Protein AF-A0A6B3EYP4-F1 (afdb_monomer)

pLDDT: mean 84.53, std 10.59, range [48.44, 95.69]

Solvent-accessible surface area (backbone atoms only — not comparable to full-atom values): 6747 Å² total; per-residue (Å²): 138,82,67,71,92,50,48,62,59,52,52,50,52,49,52,53,50,48,64,73,42,43,65,60,49,53,55,51,58,57,56,50,64,73,43,88,89,58,84,69,97,62,84,76,84,49,75,66,52,52,52,49,53,52,50,50,53,32,40,62,49,34,28,89,77,27,74,68,30,35,54,44,54,49,32,34,76,69,65,76,39,62,72,70,57,55,65,37,65,77,32,37,50,49,34,75,74,44,80,59,61,86,71,74,94,58,80,85,79,82,123

Structure (mmCIF, N/CA/C/O backbone):
data_AF-A0A6B3EYP4-F1
#
_entry.id   AF-A0A6B3EYP4-F1
#
loop_
_atom_site.group_PDB
_atom_site.id
_atom_site.type_symbol
_atom_site.label_atom_id
_atom_site.label_alt_id
_atom_site.label_comp_id
_atom_site.label_asym_id
_atom_site.label_entity_id
_atom_site.label_seq_id
_atom_site.pdbx_PDB_ins_code
_atom_site.Cartn_x
_atom_site.Cartn_y
_atom_site.Cartn_z
_atom_site.occupancy
_atom_site.B_iso_or_equiv
_atom_site.auth_seq_id
_atom_site.auth_comp_id
_atom_site.auth_asym_id
_atom_site.auth_atom_id
_atom_site.pdbx_PDB_model_num
ATOM 1 N N . ARG A 1 1 ? 27.662 1.086 -32.145 1.00 48.44 1 ARG A N 1
ATOM 2 C CA . ARG A 1 1 ? 28.188 -0.253 -31.768 1.00 48.44 1 ARG A CA 1
ATOM 3 C C . ARG A 1 1 ? 27.050 -1.273 -31.851 1.00 48.44 1 ARG A C 1
ATOM 5 O O . ARG A 1 1 ? 26.109 -1.170 -31.079 1.00 48.44 1 ARG A O 1
ATOM 12 N N . ARG A 1 2 ? 27.070 -2.187 -32.832 1.00 54.59 2 ARG A N 1
ATOM 13 C CA . ARG A 1 2 ? 26.057 -3.249 -32.995 1.00 54.59 2 ARG A CA 1
ATOM 14 C C . ARG A 1 2 ? 26.478 -4.460 -32.163 1.00 54.59 2 ARG A C 1
ATOM 16 O O . ARG A 1 2 ? 27.481 -5.088 -32.480 1.00 54.59 2 ARG A O 1
ATOM 23 N N . PHE A 1 3 ? 25.719 -4.786 -31.123 1.00 56.81 3 PHE A N 1
ATOM 24 C CA . PHE A 1 3 ? 25.873 -6.050 -30.403 1.00 56.81 3 PHE A CA 1
ATOM 25 C C . PHE A 1 3 ? 25.448 -7.197 -31.337 1.00 56.81 3 PHE A C 1
ATOM 27 O O . PHE A 1 3 ? 24.267 -7.349 -31.654 1.00 56.81 3 PHE A O 1
ATOM 34 N N . GLY A 1 4 ? 26.423 -7.945 -31.861 1.00 49.72 4 GLY A N 1
ATOM 35 C CA . GLY A 1 4 ? 26.209 -9.056 -32.793 1.00 49.72 4 GLY A CA 1
ATOM 36 C C . GLY A 1 4 ? 25.397 -10.183 -32.159 1.00 49.72 4 GLY A C 1
ATOM 37 O O . GLY A 1 4 ? 25.611 -10.462 -30.992 1.00 49.72 4 GLY A O 1
ATOM 38 N N . ARG A 1 5 ? 24.466 -10.781 -32.924 1.00 56.41 5 ARG A N 1
ATOM 39 C CA . ARG A 1 5 ? 23.629 -11.997 -32.705 1.00 56.41 5 ARG A CA 1
ATOM 40 C C . ARG A 1 5 ? 22.980 -12.274 -31.320 1.00 56.41 5 ARG A C 1
ATOM 42 O O . ARG A 1 5 ? 21.906 -12.863 -31.304 1.00 56.41 5 ARG A O 1
ATOM 49 N N . GLY A 1 6 ? 23.515 -11.811 -30.191 1.00 56.38 6 GLY A N 1
ATOM 50 C CA . GLY A 1 6 ? 22.950 -11.875 -28.839 1.00 56.38 6 GLY A CA 1
ATOM 51 C C . GLY A 1 6 ? 22.066 -10.686 -28.442 1.00 56.38 6 GLY A C 1
ATOM 52 O O . GLY A 1 6 ? 21.269 -10.820 -27.524 1.00 56.38 6 GLY A O 1
ATOM 53 N N . GLY A 1 7 ? 22.109 -9.553 -29.158 1.00 60.31 7 GLY A N 1
ATOM 54 C CA . GLY A 1 7 ? 21.353 -8.343 -28.783 1.00 60.31 7 GLY A CA 1
ATOM 55 C C . GLY A 1 7 ? 19.824 -8.493 -28.801 1.00 60.31 7 GLY A C 1
ATOM 56 O O . GLY A 1 7 ? 19.139 -7.839 -28.018 1.00 60.31 7 GLY A O 1
ATOM 57 N N . ARG A 1 8 ? 19.276 -9.385 -29.644 1.00 64.88 8 ARG A N 1
A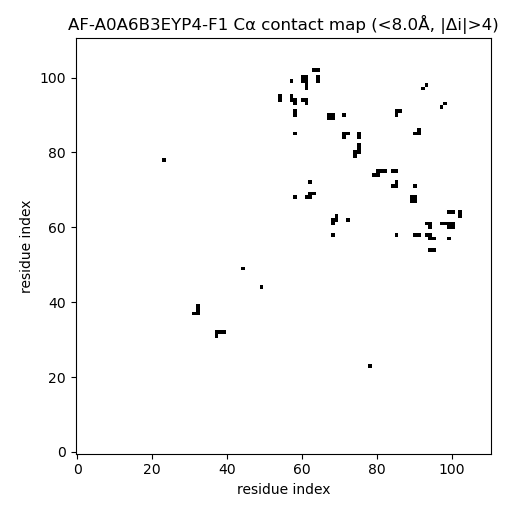TOM 58 C CA . ARG A 1 8 ? 17.847 -9.743 -29.584 1.00 64.88 8 ARG A CA 1
ATOM 59 C C . ARG A 1 8 ? 17.531 -10.502 -28.294 1.00 64.88 8 ARG A C 1
ATOM 61 O O . ARG A 1 8 ? 16.672 -10.055 -27.550 1.00 64.88 8 ARG A O 1
ATOM 68 N N . ARG A 1 9 ? 18.319 -11.532 -27.957 1.00 80.31 9 ARG A N 1
ATOM 69 C CA . ARG A 1 9 ? 18.142 -12.300 -26.713 1.00 80.31 9 ARG A CA 1
ATOM 70 C C . ARG A 1 9 ? 18.320 -11.440 -25.462 1.00 80.31 9 ARG A C 1
ATOM 72 O O . ARG A 1 9 ? 17.517 -11.554 -24.548 1.00 80.31 9 ARG A O 1
ATOM 79 N N . THR A 1 10 ? 19.311 -10.546 -25.427 1.00 88.38 10 THR A N 1
ATOM 80 C CA . THR A 1 10 ? 19.491 -9.608 -24.306 1.00 88.38 10 THR A CA 1
ATOM 81 C C . THR A 1 10 ? 18.281 -8.694 -24.151 1.00 88.38 10 THR A C 1
ATOM 83 O O . THR A 1 10 ? 17.779 -8.542 -23.044 1.00 88.38 10 THR A O 1
ATOM 86 N N . ARG A 1 11 ? 17.771 -8.126 -25.250 1.00 87.06 11 ARG A N 1
ATOM 87 C CA . ARG A 1 11 ? 16.582 -7.269 -25.210 1.00 87.06 11 ARG A CA 1
ATOM 88 C C . ARG A 1 11 ? 15.335 -8.037 -24.775 1.00 87.06 11 ARG A C 1
ATOM 90 O O . ARG A 1 11 ? 14.514 -7.491 -24.047 1.00 87.06 11 ARG A O 1
ATOM 97 N N . ASP A 1 12 ? 15.188 -9.280 -25.216 1.00 89.75 12 ASP A N 1
ATOM 98 C CA . ASP A 1 12 ? 14.061 -10.132 -24.838 1.00 89.75 12 ASP A CA 1
ATOM 99 C C . ASP A 1 12 ? 14.109 -10.459 -23.340 1.00 89.75 12 ASP A C 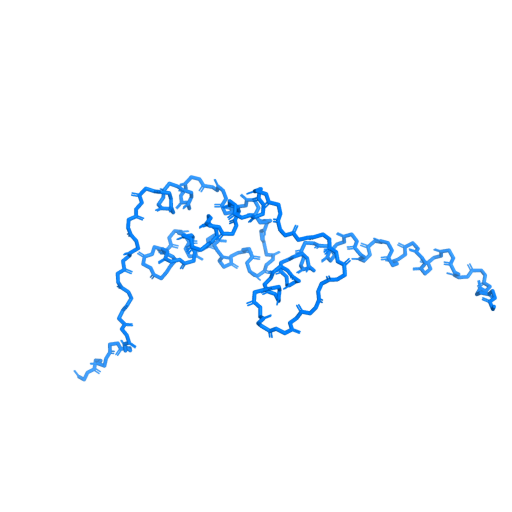1
ATOM 101 O O . ASP A 1 12 ? 13.122 -10.237 -22.643 1.00 89.75 12 ASP A O 1
ATOM 105 N N . VAL A 1 13 ? 15.279 -10.844 -22.817 1.00 91.31 13 VAL A N 1
ATOM 106 C CA . VAL A 1 13 ? 15.498 -11.043 -21.374 1.00 91.31 13 VAL A CA 1
ATOM 107 C C . VAL A 1 13 ? 15.238 -9.759 -20.587 1.00 91.31 13 VAL A C 1
ATOM 109 O O . VAL A 1 13 ? 14.534 -9.796 -19.584 1.00 91.31 13 VAL A O 1
ATOM 112 N N . GLN A 1 14 ? 15.739 -8.611 -21.047 1.00 93.00 14 GLN A N 1
ATOM 113 C CA . GLN A 1 14 ? 15.500 -7.319 -20.397 1.00 93.00 14 GLN A CA 1
ATOM 114 C C . GLN A 1 14 ? 14.015 -6.948 -20.362 1.00 93.00 14 GLN A C 1
ATOM 116 O O . GLN A 1 14 ? 13.556 -6.440 -19.347 1.00 93.00 14 GLN A O 1
ATOM 121 N N . ARG A 1 15 ? 13.247 -7.218 -21.429 1.00 93.62 15 ARG A N 1
ATOM 122 C CA . ARG A 1 15 ? 11.793 -6.978 -21.426 1.00 93.62 15 ARG A CA 1
ATOM 123 C C . ARG A 1 15 ? 11.065 -7.892 -20.447 1.00 93.62 15 ARG A C 1
ATOM 125 O O . ARG A 1 15 ? 10.171 -7.424 -19.754 1.00 93.62 15 ARG A O 1
ATOM 132 N N . VAL A 1 16 ? 11.442 -9.171 -20.391 1.00 94.44 16 VAL A N 1
ATOM 133 C CA . VAL A 1 16 ? 10.857 -10.120 -19.434 1.00 94.44 16 VAL A CA 1
ATOM 134 C C . VAL A 1 16 ? 11.167 -9.684 -18.004 1.00 94.44 16 VAL A C 1
ATOM 136 O O . VAL A 1 16 ? 10.250 -9.597 -17.194 1.00 94.44 16 VAL A O 1
ATOM 139 N N . LEU A 1 17 ? 12.427 -9.341 -17.715 1.00 92.12 17 LEU A N 1
ATOM 140 C CA . LEU A 1 17 ? 12.846 -8.833 -16.408 1.00 92.12 17 LEU A CA 1
ATOM 141 C C . LEU A 1 17 ? 12.094 -7.557 -16.029 1.00 92.12 17 LEU A C 1
ATOM 143 O O . LEU A 1 17 ? 11.509 -7.513 -14.955 1.00 92.12 17 LEU A O 1
ATOM 147 N N . ALA A 1 18 ? 12.035 -6.571 -16.928 1.00 92.88 18 ALA A N 1
ATOM 148 C CA . ALA A 1 18 ? 11.283 -5.341 -16.701 1.00 92.88 18 ALA A CA 1
ATOM 149 C C . ALA A 1 18 ? 9.817 -5.641 -16.355 1.00 92.88 18 ALA A C 1
ATOM 151 O O . ALA A 1 18 ? 9.308 -5.120 -15.370 1.00 92.88 18 ALA A O 1
ATOM 152 N N . GLY A 1 19 ? 9.172 -6.552 -17.094 1.00 91.81 19 GLY A N 1
ATOM 153 C CA . GLY A 1 19 ? 7.792 -6.957 -16.835 1.00 91.81 19 GLY A CA 1
ATOM 154 C C . GLY A 1 19 ? 7.582 -7.598 -15.460 1.00 91.81 19 GLY A C 1
ATOM 155 O O . GLY A 1 19 ? 6.618 -7.261 -14.777 1.00 91.81 19 GLY A O 1
ATOM 156 N N . VAL A 1 20 ? 8.478 -8.489 -15.018 1.00 88.81 20 VAL A N 1
ATOM 157 C CA . VAL A 1 20 ? 8.349 -9.127 -13.692 1.00 88.81 20 VAL A CA 1
ATOM 158 C C . VAL A 1 20 ? 8.706 -8.180 -12.544 1.00 88.81 20 VAL A C 1
ATOM 160 O O . VAL A 1 20 ? 8.153 -8.315 -11.455 1.00 88.81 20 VAL A O 1
ATOM 163 N N . THR A 1 21 ? 9.592 -7.203 -12.770 1.00 89.81 21 THR A N 1
ATOM 164 C CA . THR A 1 21 ? 9.987 -6.217 -11.750 1.00 89.81 21 THR A CA 1
ATOM 165 C C . THR A 1 21 ? 9.098 -4.979 -11.711 1.00 89.81 21 THR A C 1
ATOM 167 O O . THR A 1 21 ? 9.192 -4.217 -10.754 1.00 89.81 21 THR A O 1
ATOM 170 N N . GLU A 1 22 ? 8.228 -4.773 -12.702 1.00 88.06 22 GLU A N 1
ATOM 171 C CA . GLU A 1 22 ? 7.426 -3.552 -12.858 1.00 88.06 22 GLU A CA 1
ATOM 172 C C . GLU A 1 22 ? 6.630 -3.206 -11.594 1.00 88.06 22 GLU A C 1
ATOM 174 O O . GLU A 1 22 ? 6.618 -2.065 -11.143 1.00 88.06 22 GLU A O 1
ATOM 179 N N . THR A 1 23 ? 6.015 -4.209 -10.959 1.00 83.19 23 THR A N 1
ATOM 180 C CA . THR A 1 23 ? 5.241 -3.989 -9.726 1.00 83.19 23 THR A CA 1
ATOM 181 C C . THR A 1 23 ? 6.129 -3.540 -8.567 1.00 83.19 23 THR A C 1
ATOM 183 O O . THR A 1 23 ? 5.767 -2.618 -7.838 1.00 83.19 23 THR A O 1
ATOM 186 N N . ALA A 1 24 ? 7.295 -4.169 -8.397 1.00 83.06 24 ALA A N 1
ATOM 187 C CA . ALA A 1 24 ? 8.240 -3.792 -7.351 1.00 83.06 24 ALA A CA 1
ATOM 188 C C . ALA A 1 24 ? 8.785 -2.376 -7.595 1.00 83.06 24 ALA A C 1
ATOM 190 O O . ALA A 1 24 ? 8.796 -1.555 -6.681 1.00 83.06 24 ALA A O 1
ATOM 191 N N . TRP A 1 25 ? 9.140 -2.065 -8.846 1.00 86.69 25 TRP A N 1
ATOM 192 C CA . TRP A 1 25 ? 9.589 -0.739 -9.261 1.00 86.69 25 TRP A CA 1
ATOM 193 C C . TRP A 1 25 ? 8.535 0.340 -8.990 1.00 86.69 25 TRP A C 1
ATOM 195 O O . TRP A 1 25 ? 8.853 1.367 -8.395 1.00 86.69 25 TRP A O 1
ATOM 205 N N . ALA A 1 26 ? 7.272 0.099 -9.354 1.00 82.81 26 ALA A N 1
ATOM 206 C CA . ALA A 1 26 ? 6.182 1.047 -9.135 1.00 82.81 26 ALA A CA 1
ATOM 207 C C . ALA A 1 26 ? 5.935 1.338 -7.644 1.00 82.81 26 ALA A C 1
ATOM 209 O O . ALA A 1 26 ? 5.677 2.486 -7.278 1.00 82.81 26 ALA A O 1
ATOM 210 N N . ILE A 1 27 ? 6.044 0.323 -6.776 1.00 77.75 27 ILE A N 1
ATOM 211 C CA . ILE A 1 27 ? 5.919 0.494 -5.320 1.00 77.75 27 ILE A CA 1
ATOM 212 C C . ILE A 1 27 ? 7.067 1.356 -4.782 1.00 77.75 27 ILE A C 1
ATOM 214 O O . ILE A 1 27 ? 6.808 2.334 -4.081 1.00 77.75 27 ILE A O 1
ATOM 218 N N . SER A 1 28 ? 8.315 1.023 -5.128 1.00 81.50 28 SER A N 1
ATOM 219 C CA . SER A 1 28 ? 9.500 1.755 -4.664 1.00 81.50 28 SER A CA 1
ATOM 220 C C . SER A 1 28 ? 9.517 3.197 -5.173 1.00 81.50 28 SER A C 1
ATOM 222 O O . SER A 1 28 ? 9.515 4.128 -4.374 1.00 81.50 28 SER A O 1
ATOM 224 N N . ALA A 1 29 ? 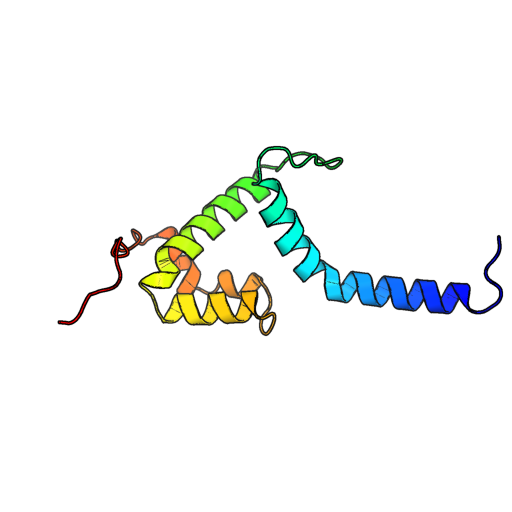9.407 3.403 -6.487 1.00 83.12 29 ALA A N 1
ATOM 225 C CA . ALA A 1 29 ? 9.421 4.738 -7.084 1.00 83.12 29 ALA A CA 1
ATOM 226 C C . ALA A 1 29 ? 8.229 5.603 -6.629 1.00 83.12 29 ALA A C 1
ATOM 228 O O . ALA A 1 29 ? 8.324 6.829 -6.552 1.00 83.12 29 ALA A O 1
ATOM 229 N N . GLY A 1 30 ? 7.086 4.977 -6.325 1.00 79.75 30 GLY A N 1
ATOM 230 C CA . GLY A 1 30 ? 5.931 5.655 -5.743 1.00 79.75 30 GLY A CA 1
ATOM 231 C C . GLY A 1 30 ? 6.195 6.164 -4.324 1.00 79.75 30 GLY A C 1
ATOM 232 O O . GLY A 1 30 ? 5.794 7.283 -4.002 1.00 79.75 30 GLY A O 1
ATOM 233 N N . ALA A 1 31 ? 6.881 5.373 -3.495 1.00 79.00 31 ALA A N 1
ATOM 234 C CA . ALA A 1 31 ? 7.290 5.784 -2.155 1.00 79.00 31 ALA A CA 1
ATOM 235 C C . ALA A 1 31 ? 8.336 6.910 -2.202 1.00 79.00 31 ALA A C 1
ATOM 237 O O . ALA A 1 31 ? 8.188 7.907 -1.493 1.00 79.00 31 ALA A O 1
ATOM 238 N N . ASP A 1 32 ? 9.323 6.799 -3.094 1.00 82.75 32 ASP A N 1
ATOM 239 C CA . ASP A 1 32 ? 10.415 7.772 -3.220 1.00 82.75 32 ASP A CA 1
ATOM 240 C C . ASP A 1 32 ? 9.916 9.166 -3.622 1.00 82.75 32 ASP A C 1
ATOM 242 O O . ASP A 1 32 ? 10.454 10.174 -3.173 1.00 82.75 32 ASP A O 1
ATOM 246 N N . ARG A 1 33 ? 8.817 9.262 -4.385 1.00 78.69 33 ARG A N 1
ATOM 247 C CA . ARG A 1 33 ? 8.191 10.555 -4.729 1.00 78.69 33 ARG A CA 1
ATOM 248 C C . ARG A 1 33 ? 7.720 11.376 -3.529 1.00 78.69 33 ARG A C 1
ATOM 250 O O . ARG A 1 33 ? 7.488 12.573 -3.682 1.00 78.69 33 ARG A O 1
ATOM 257 N N . ALA A 1 34 ? 7.506 10.758 -2.370 1.00 76.38 34 ALA A N 1
ATOM 258 C CA . ALA A 1 34 ? 7.122 11.481 -1.161 1.00 76.38 34 ALA A CA 1
ATOM 259 C C . ALA A 1 34 ? 8.323 12.141 -0.458 1.00 76.38 34 ALA A C 1
ATOM 261 O O . ALA A 1 34 ? 8.119 12.935 0.461 1.00 76.38 34 ALA A O 1
ATOM 262 N N . ILE A 1 35 ? 9.555 11.818 -0.867 1.00 80.88 35 ILE A N 1
ATOM 263 C CA . ILE A 1 35 ? 10.782 12.331 -0.261 1.00 80.88 35 ILE A CA 1
ATOM 264 C C . ILE A 1 35 ? 11.077 13.735 -0.819 1.00 80.88 35 ILE A C 1
ATOM 266 O O . ILE A 1 35 ? 11.171 13.909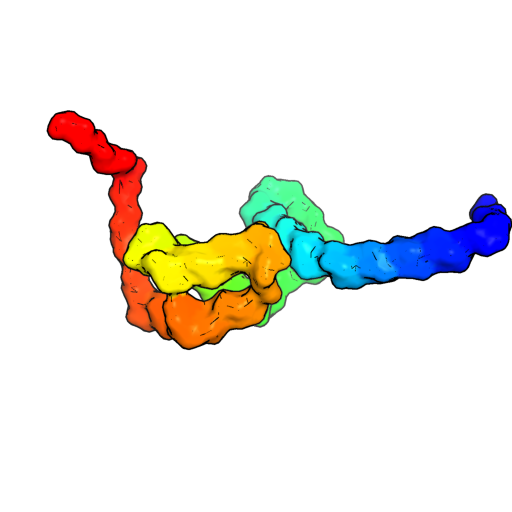 -2.038 1.00 80.88 35 ILE A O 1
ATOM 270 N N . PRO A 1 36 ? 11.245 14.756 0.045 1.00 82.19 36 PRO A N 1
ATOM 271 C CA . PRO A 1 36 ? 11.629 16.094 -0.394 1.00 82.19 36 PRO A CA 1
ATOM 272 C C . PRO A 1 36 ? 12.940 16.080 -1.190 1.00 82.19 36 PRO A C 1
ATOM 274 O O . PRO A 1 36 ? 13.914 15.458 -0.775 1.00 82.19 36 PRO A O 1
ATOM 277 N N . GLY A 1 37 ? 12.974 16.791 -2.320 1.00 82.94 37 GLY A N 1
ATOM 278 C CA . GLY A 1 37 ? 14.161 16.890 -3.179 1.00 82.94 37 GLY A CA 1
ATOM 279 C C . GLY A 1 37 ? 14.297 15.786 -4.232 1.00 82.94 37 GLY A C 1
ATOM 280 O O . GLY A 1 37 ? 15.204 15.859 -5.055 1.00 82.94 37 GLY A O 1
ATOM 281 N N . VAL A 1 38 ? 13.397 14.797 -4.264 1.00 82.81 38 VAL A N 1
ATOM 282 C CA . VAL A 1 38 ? 13.339 13.831 -5.370 1.00 82.81 38 VAL A CA 1
ATOM 283 C C . VAL A 1 38 ? 12.716 14.492 -6.599 1.00 82.81 38 VAL A C 1
ATOM 285 O O . VAL A 1 38 ? 11.534 14.842 -6.612 1.00 82.81 38 VAL A O 1
ATOM 288 N N . GLU A 1 39 ? 13.513 14.646 -7.654 1.00 78.88 39 GLU A N 1
ATOM 289 C CA . GLU A 1 39 ? 13.044 15.138 -8.947 1.00 78.88 39 GLU A CA 1
ATOM 290 C C . GLU A 1 39 ? 12.374 14.010 -9.747 1.00 78.88 39 GLU A C 1
ATOM 292 O O . GLU A 1 39 ? 12.923 12.924 -9.927 1.00 78.88 39 GLU A O 1
ATOM 297 N N . SER A 1 40 ? 11.169 14.271 -10.257 1.00 72.88 40 SER A N 1
ATOM 298 C CA . SER A 1 40 ? 10.450 13.366 -11.159 1.00 72.88 40 SER A CA 1
ATOM 299 C C . SER A 1 40 ? 10.378 13.997 -12.540 1.00 72.88 40 SER A C 1
ATOM 301 O O . SER A 1 40 ? 9.722 15.018 -12.717 1.00 72.88 40 SER A O 1
ATOM 303 N N . THR A 1 41 ? 10.968 13.346 -13.542 1.00 75.06 41 THR A N 1
ATOM 304 C CA . THR A 1 41 ? 10.833 13.742 -14.958 1.00 75.06 41 THR A CA 1
ATOM 305 C C . THR A 1 41 ? 9.460 13.371 -15.546 1.00 75.06 41 THR A C 1
ATOM 307 O O . THR A 1 41 ? 9.120 13.779 -16.652 1.00 75.06 41 THR A O 1
ATOM 310 N N . GLY A 1 42 ? 8.661 12.571 -14.828 1.00 72.12 42 GLY A N 1
ATOM 311 C CA . GLY A 1 42 ? 7.307 12.180 -15.234 1.00 72.12 42 GLY A CA 1
ATOM 312 C C . GLY A 1 42 ? 6.220 13.158 -14.764 1.00 72.12 42 GLY A C 1
ATOM 313 O O . GLY A 1 42 ? 6.468 13.946 -13.848 1.00 72.12 42 GLY A O 1
ATOM 314 N N . PRO A 1 43 ? 5.002 13.078 -15.340 1.00 74.62 43 PRO A N 1
ATOM 315 C CA . PRO A 1 43 ? 3.866 13.889 -14.911 1.00 74.62 43 PRO A CA 1
ATOM 316 C C . PRO A 1 43 ? 3.589 13.711 -13.413 1.00 74.62 43 PRO A C 1
ATOM 318 O O . PRO A 1 43 ? 3.771 12.628 -12.851 1.00 74.62 43 PRO A O 1
ATOM 321 N N . GLY A 1 44 ? 3.163 14.798 -12.765 1.00 76.88 44 GLY A N 1
ATOM 322 C CA . GLY A 1 44 ? 2.805 14.787 -11.348 1.00 76.88 44 GLY A CA 1
ATOM 323 C C . GLY A 1 44 ? 1.620 13.857 -11.040 1.00 76.88 44 GLY A C 1
ATOM 324 O O . GLY A 1 44 ? 0.902 13.445 -11.954 1.00 76.88 44 GLY A O 1
ATOM 325 N N . PRO A 1 45 ? 1.382 13.541 -9.753 1.00 80.81 45 PRO A N 1
ATOM 326 C CA . PRO A 1 45 ? 0.338 12.605 -9.353 1.00 80.81 45 PRO A CA 1
ATOM 327 C C . PRO A 1 45 ? -1.047 13.112 -9.760 1.00 80.81 45 PRO A C 1
ATOM 329 O O . PRO A 1 45 ? -1.463 14.217 -9.382 1.00 80.81 45 PRO A O 1
ATOM 332 N N . ASN A 1 46 ? -1.774 12.274 -10.494 1.00 86.62 46 ASN A N 1
ATOM 333 C CA . ASN A 1 46 ? -3.140 12.542 -10.922 1.00 86.62 46 ASN A CA 1
ATOM 334 C C . ASN A 1 46 ? -4.142 12.309 -9.766 1.00 86.62 46 ASN A C 1
ATOM 336 O O . ASN A 1 46 ? -3.781 11.959 -8.638 1.00 86.62 46 ASN A O 1
ATOM 340 N N . ALA A 1 47 ? -5.434 12.532 -10.022 1.00 90.62 47 ALA A N 1
ATOM 341 C CA . ALA A 1 47 ? -6.472 12.367 -9.003 1.00 90.62 47 ALA A CA 1
ATOM 342 C C . ALA A 1 47 ? -6.563 10.926 -8.461 1.00 90.62 47 ALA A C 1
ATOM 344 O O . ALA A 1 47 ? -6.752 10.732 -7.257 1.00 90.62 47 ALA A O 1
ATOM 345 N N . LEU A 1 48 ? -6.386 9.926 -9.329 1.00 87.75 48 LEU A N 1
ATOM 346 C CA . LEU A 1 48 ? -6.395 8.515 -8.954 1.00 87.75 48 LEU A CA 1
ATOM 347 C C . LEU A 1 48 ? -5.180 8.159 -8.089 1.00 87.75 48 LEU A C 1
ATOM 349 O O . LEU A 1 48 ? -5.336 7.449 -7.095 1.00 87.75 48 LEU A O 1
ATOM 353 N N . ASP A 1 49 ? -4.002 8.706 -8.390 1.00 85.69 49 ASP A N 1
ATOM 354 C CA . ASP A 1 49 ? -2.788 8.517 -7.587 1.00 85.69 49 ASP A CA 1
ATOM 355 C C . ASP A 1 49 ? -2.981 9.077 -6.175 1.00 85.69 49 ASP A C 1
ATOM 357 O O . ASP A 1 49 ? -2.650 8.432 -5.178 1.00 85.69 49 ASP A O 1
ATOM 361 N N . ARG A 1 50 ? -3.595 10.261 -6.062 1.0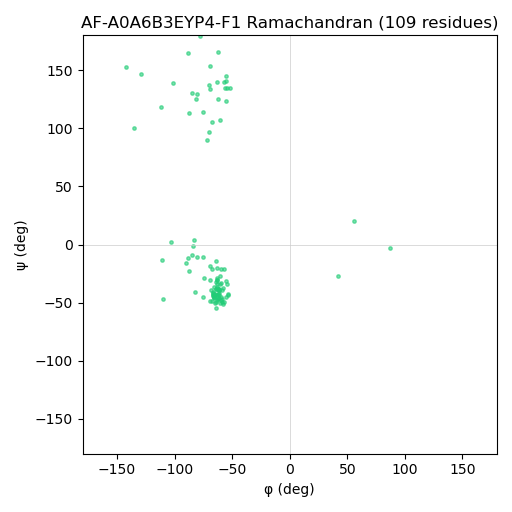0 87.62 50 ARG A N 1
ATOM 362 C CA . ARG A 1 50 ? -3.902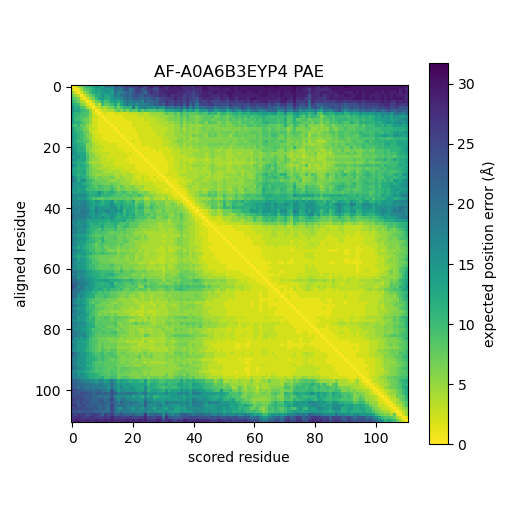 10.888 -4.766 1.00 87.62 50 ARG A CA 1
ATOM 363 C C . ARG A 1 50 ? -4.913 10.074 -3.963 1.00 87.62 50 ARG A C 1
ATOM 365 O O . ARG A 1 50 ? -4.736 9.906 -2.752 1.00 87.62 50 ARG A O 1
ATOM 372 N N . LEU A 1 51 ? -5.960 9.568 -4.618 1.00 91.88 51 LEU A N 1
ATOM 373 C CA . LEU A 1 51 ? -6.958 8.698 -3.993 1.00 91.88 51 LEU A CA 1
ATOM 374 C C . LEU A 1 51 ? -6.314 7.398 -3.499 1.00 91.88 51 LEU A C 1
ATOM 376 O O . LEU A 1 51 ? -6.503 7.015 -2.344 1.00 91.88 51 LEU A O 1
ATOM 380 N N . THR A 1 52 ? -5.492 6.778 -4.342 1.00 89.19 52 THR A N 1
ATOM 381 C CA . THR A 1 52 ? -4.735 5.566 -4.017 1.00 89.19 52 THR A CA 1
ATOM 382 C C . THR A 1 52 ? -3.805 5.815 -2.832 1.00 89.19 52 THR A C 1
ATOM 384 O O . THR A 1 52 ? -3.852 5.083 -1.847 1.00 89.19 52 THR A O 1
ATOM 387 N N . GLY A 1 53 ? -3.037 6.906 -2.838 1.00 89.31 53 GLY A N 1
ATOM 388 C CA . GLY A 1 53 ? -2.166 7.278 -1.721 1.00 89.31 53 GLY A CA 1
ATOM 389 C C . GLY A 1 53 ? -2.927 7.579 -0.423 1.00 89.31 53 GLY A C 1
ATOM 390 O O . GLY A 1 53 ? -2.453 7.277 0.673 1.00 89.31 53 GLY A O 1
ATOM 391 N N . ARG A 1 54 ? -4.139 8.147 -0.499 1.00 91.25 54 ARG A N 1
ATOM 392 C CA . ARG A 1 54 ? -5.020 8.312 0.672 1.00 91.25 54 ARG A CA 1
ATOM 393 C C . ARG A 1 54 ? -5.486 6.960 1.216 1.00 91.25 54 ARG A C 1
ATOM 395 O O . ARG A 1 54 ? -5.444 6.767 2.430 1.00 91.25 54 ARG A O 1
ATOM 402 N N . TYR A 1 55 ? -5.899 6.045 0.341 1.00 93.56 55 TYR A N 1
ATOM 403 C CA . TYR A 1 55 ? -6.294 4.690 0.723 1.00 93.56 55 TYR A CA 1
ATOM 404 C C . TYR A 1 55 ? -5.142 3.936 1.393 1.00 93.56 55 TYR A C 1
ATOM 406 O O . TYR A 1 55 ? -5.295 3.432 2.502 1.00 93.56 55 TYR A O 1
ATOM 414 N N . LEU A 1 56 ? -3.960 3.934 0.776 1.00 92.06 56 LEU A N 1
ATOM 415 C CA . LEU A 1 56 ? -2.790 3.235 1.306 1.00 92.06 56 LEU A CA 1
ATOM 416 C C . LEU A 1 56 ? -2.332 3.797 2.659 1.00 92.06 56 LEU A C 1
ATOM 418 O O . LEU A 1 56 ? -1.995 3.018 3.547 1.00 92.06 56 LEU A O 1
ATOM 422 N N . ARG A 1 57 ? -2.412 5.118 2.880 1.00 91.38 57 ARG A N 1
ATOM 423 C CA . ARG A 1 57 ? -2.169 5.713 4.209 1.00 91.38 57 ARG A CA 1
ATOM 424 C C . ARG A 1 57 ? -3.152 5.210 5.265 1.00 91.38 57 ARG A C 1
ATOM 426 O O . ARG A 1 57 ? -2.751 4.950 6.395 1.00 91.38 57 ARG A O 1
ATOM 433 N N . ARG A 1 58 ? -4.429 5.043 4.908 1.00 93.25 58 ARG A N 1
ATOM 434 C CA . ARG A 1 58 ? -5.433 4.463 5.814 1.00 93.25 58 ARG A CA 1
ATOM 435 C C . ARG A 1 58 ? -5.152 2.993 6.109 1.00 93.25 58 ARG A C 1
ATOM 437 O O . ARG A 1 58 ? -5.230 2.607 7.269 1.00 93.25 58 ARG A O 1
ATOM 444 N N . VAL A 1 59 ? -4.776 2.205 5.099 1.00 93.69 59 VAL A N 1
AT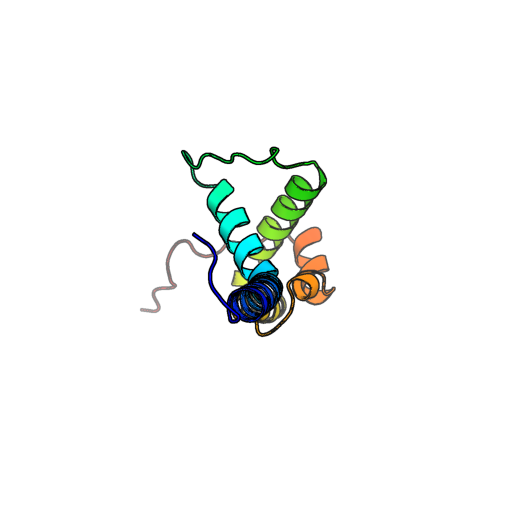OM 445 C CA . VAL A 1 59 ? -4.345 0.810 5.286 1.00 93.69 59 VAL A CA 1
ATOM 446 C C . VAL A 1 59 ? -3.155 0.744 6.244 1.00 93.69 59 VAL A C 1
ATOM 448 O O . VAL A 1 59 ? -3.222 0.032 7.241 1.00 93.69 59 VAL A O 1
ATOM 451 N N . ALA A 1 60 ? -2.101 1.529 6.008 1.00 91.50 60 ALA A N 1
ATOM 452 C CA . ALA A 1 60 ? -0.923 1.560 6.875 1.00 91.50 60 ALA A CA 1
ATOM 453 C C . ALA A 1 60 ? -1.266 1.941 8.327 1.00 91.50 60 ALA A C 1
ATOM 455 O O . ALA A 1 60 ? -0.726 1.351 9.258 1.00 91.50 60 ALA A O 1
ATOM 456 N N . ALA A 1 61 ? -2.209 2.866 8.531 1.00 91.88 61 ALA A N 1
ATOM 457 C CA . ALA A 1 61 ? -2.622 3.307 9.861 1.00 91.88 61 ALA A CA 1
ATOM 458 C C . ALA A 1 61 ? -3.391 2.239 10.665 1.00 91.88 61 ALA A C 1
ATOM 460 O O . ALA A 1 61 ? -3.315 2.227 11.891 1.00 91.88 61 ALA A O 1
ATOM 461 N N . ILE A 1 62 ? -4.135 1.339 10.011 1.00 92.38 62 ILE A N 1
ATOM 462 C CA . ILE A 1 62 ? -4.893 0.281 10.708 1.00 92.38 62 ILE A CA 1
ATOM 463 C C . ILE A 1 62 ? -4.070 -0.988 10.963 1.00 92.38 62 ILE A C 1
ATOM 465 O O . ILE A 1 62 ? -4.404 -1.757 11.864 1.00 92.38 62 ILE A O 1
ATOM 469 N N . VAL A 1 63 ? -3.004 -1.214 10.187 1.00 91.81 63 VAL A N 1
ATOM 470 C CA . VAL A 1 63 ? -2.181 -2.435 10.223 1.00 91.81 63 VAL A CA 1
ATOM 471 C C . VAL A 1 63 ? -1.653 -2.783 11.624 1.00 91.81 63 VAL A C 1
ATOM 473 O O . VAL A 1 63 ? -1.758 -3.956 11.987 1.00 91.81 63 VAL A O 1
ATOM 476 N N . PRO A 1 64 ? -1.139 -1.838 12.441 1.00 88.69 64 PRO A N 1
ATOM 477 C CA . PRO A 1 64 ? -0.636 -2.158 13.779 1.00 88.69 64 PRO A CA 1
ATOM 478 C C . PRO A 1 64 ? -1.694 -2.773 14.707 1.00 88.69 64 PRO A C 1
ATOM 480 O O . PRO A 1 64 ? -1.375 -3.622 15.534 1.00 88.69 64 PRO A O 1
ATOM 483 N N . GLY A 1 65 ? -2.960 -2.367 14.561 1.00 85.88 65 GLY A N 1
ATOM 484 C CA . GLY A 1 65 ? -4.062 -2.762 15.443 1.00 85.88 65 GLY A CA 1
ATOM 485 C C . GLY A 1 65 ? -5.004 -3.830 14.881 1.00 85.88 65 GLY A C 1
ATOM 486 O O . GLY A 1 65 ? -6.000 -4.146 15.542 1.00 85.88 65 GLY A O 1
ATOM 487 N N . ASP A 1 66 ? -4.740 -4.349 13.677 1.00 88.06 66 ASP A N 1
ATOM 488 C CA . ASP A 1 66 ? -5.586 -5.317 12.971 1.00 88.06 66 ASP A CA 1
ATOM 489 C C . ASP A 1 66 ? -4.741 -6.462 12.366 1.00 88.06 66 ASP A C 1
ATOM 491 O O . ASP A 1 66 ? -4.155 -6.316 11.287 1.00 88.06 66 ASP A O 1
ATOM 495 N N . PRO A 1 67 ? -4.684 -7.641 13.019 1.00 85.69 67 PRO A N 1
ATOM 496 C CA . PRO A 1 67 ? -3.920 -8.791 12.527 1.00 85.69 67 PRO A CA 1
ATOM 497 C C . PRO A 1 67 ? -4.381 -9.307 11.155 1.00 85.69 67 PRO A C 1
ATOM 499 O O . PRO A 1 67 ? -3.595 -9.905 10.413 1.00 85.69 67 PRO A O 1
ATOM 502 N N . GLY A 1 68 ? -5.657 -9.103 10.809 1.00 87.44 68 GLY A N 1
ATOM 503 C CA . GLY A 1 68 ? -6.214 -9.468 9.512 1.00 87.44 68 GLY A CA 1
ATOM 504 C C . GLY A 1 68 ? -5.647 -8.586 8.406 1.00 87.44 68 GLY A C 1
ATOM 505 O O . GLY A 1 68 ? -5.142 -9.114 7.409 1.00 87.44 68 GLY A O 1
ATOM 506 N N . ALA A 1 69 ? -5.660 -7.269 8.614 1.00 91.19 69 ALA A N 1
ATOM 507 C CA . ALA A 1 69 ? -5.040 -6.306 7.709 1.00 91.19 69 ALA A CA 1
ATOM 508 C C . ALA A 1 69 ? -3.520 -6.507 7.623 1.00 91.19 69 ALA A C 1
ATOM 510 O O . ALA A 1 69 ? -2.969 -6.566 6.523 1.00 91.19 69 ALA A O 1
ATOM 511 N N . GLY A 1 70 ? -2.854 -6.722 8.762 1.00 91.81 70 GLY A N 1
ATOM 512 C CA . GLY A 1 70 ? -1.408 -6.927 8.834 1.00 91.81 70 GLY A CA 1
ATOM 513 C C . GLY A 1 70 ? -0.903 -8.125 8.026 1.00 91.81 70 GLY A C 1
ATOM 514 O O . GLY A 1 70 ? 0.121 -8.012 7.352 1.00 91.81 70 GLY A O 1
ATOM 515 N N . ARG A 1 71 ? -1.631 -9.253 8.008 1.00 94.25 71 ARG A N 1
ATOM 516 C CA . ARG A 1 71 ? -1.272 -10.410 7.162 1.00 94.25 71 ARG A CA 1
ATOM 517 C C . ARG A 1 71 ? -1.306 -10.085 5.669 1.00 94.25 71 ARG A C 1
ATOM 519 O O . ARG A 1 71 ? -0.371 -10.429 4.952 1.00 94.25 71 ARG A O 1
ATOM 526 N N . HIS A 1 72 ? -2.362 -9.417 5.203 1.00 95.00 72 HIS A N 1
ATOM 527 C CA . HIS A 1 72 ? -2.497 -9.053 3.789 1.00 95.00 72 HIS A CA 1
ATOM 528 C C . HIS A 1 72 ? -1.434 -8.027 3.397 1.00 95.00 72 HIS A C 1
ATOM 530 O O . HIS A 1 72 ? -0.757 -8.199 2.387 1.00 95.00 72 HIS A O 1
ATOM 536 N N . TYR A 1 73 ? -1.230 -7.018 4.244 1.00 93.19 73 TYR A N 1
ATOM 537 C CA . TYR A 1 73 ? -0.218 -5.992 4.041 1.00 93.19 73 TYR A CA 1
ATOM 538 C C . TYR A 1 73 ? 1.191 -6.581 3.907 1.00 93.19 73 TYR A C 1
ATOM 540 O O . TYR A 1 73 ? 1.877 -6.320 2.921 1.00 93.19 73 TYR A O 1
ATOM 548 N N . ARG A 1 74 ? 1.592 -7.468 4.828 1.00 92.94 74 ARG A N 1
ATOM 549 C CA . ARG A 1 74 ? 2.898 -8.143 4.764 1.00 92.94 74 ARG A CA 1
ATOM 550 C C . ARG A 1 74 ? 3.038 -9.048 3.544 1.00 92.94 74 ARG A C 1
ATOM 552 O O . ARG A 1 74 ? 4.095 -9.040 2.936 1.00 92.94 74 ARG A O 1
ATOM 559 N N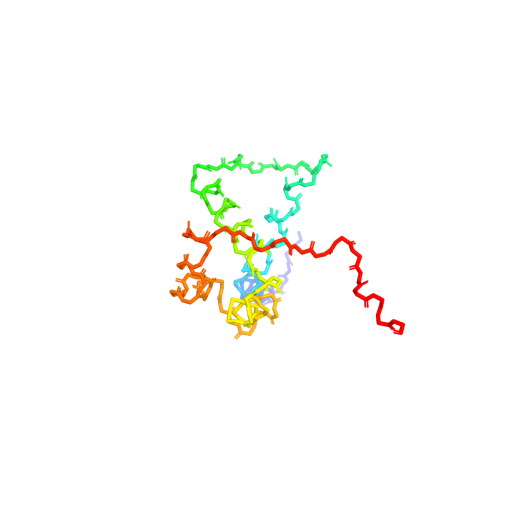 . SER A 1 75 ? 1.989 -9.769 3.136 1.00 94.19 75 SER A N 1
ATOM 560 C CA . SER A 1 75 ? 2.064 -10.604 1.924 1.00 94.19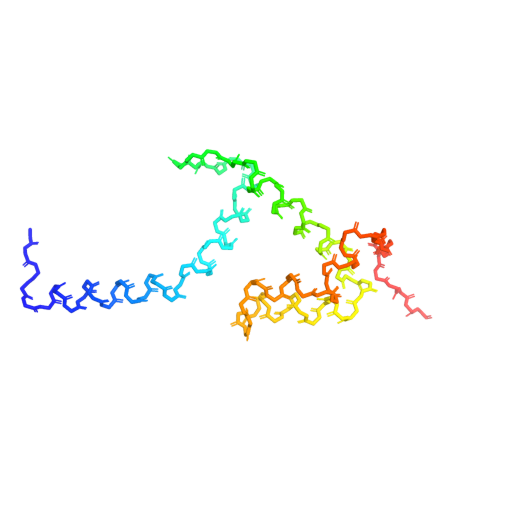 75 SER A CA 1
ATOM 561 C C . SER A 1 75 ? 2.368 -9.794 0.659 1.00 94.19 75 SER A C 1
ATOM 563 O O . SER A 1 75 ? 3.098 -10.256 -0.212 1.00 94.19 75 SER A O 1
ATOM 565 N N . VAL A 1 76 ? 1.866 -8.557 0.585 1.00 91.06 76 VAL A N 1
ATOM 566 C CA . VAL A 1 76 ? 2.142 -7.647 -0.532 1.00 91.06 76 VAL A CA 1
ATOM 567 C C . VAL A 1 76 ? 3.551 -7.073 -0.439 1.00 91.06 76 VAL A C 1
ATOM 569 O O . VAL A 1 76 ? 4.270 -7.092 -1.431 1.00 91.06 76 VAL A O 1
ATOM 572 N N . LEU A 1 77 ? 3.985 -6.623 0.744 1.00 88.19 77 LEU A N 1
ATOM 573 C CA . LEU A 1 77 ? 5.351 -6.115 0.927 1.00 88.19 77 LEU A CA 1
ATOM 574 C C . LEU A 1 77 ? 6.424 -7.189 0.705 1.00 88.19 77 LEU A C 1
ATOM 576 O O . LEU A 1 77 ? 7.503 -6.885 0.212 1.00 88.19 77 LEU A O 1
ATOM 580 N N . SER A 1 78 ? 6.124 -8.444 1.036 1.00 90.19 78 SER A N 1
ATOM 581 C CA . SER A 1 78 ? 6.989 -9.594 0.759 1.00 90.19 78 SER A CA 1
ATOM 582 C C . SER A 1 78 ? 6.823 -10.148 -0.660 1.00 90.19 78 SER A C 1
ATOM 584 O O . SER A 1 78 ? 7.413 -11.180 -0.965 1.00 90.19 78 SER A O 1
ATOM 586 N N . LEU A 1 79 ? 6.009 -9.508 -1.511 1.00 88.00 79 LEU A N 1
ATOM 587 C CA . LEU A 1 79 ? 5.736 -9.909 -2.897 1.00 88.00 79 LEU A CA 1
ATOM 588 C C . LEU A 1 79 ? 5.214 -11.352 -3.053 1.00 88.00 79 LEU A C 1
ATOM 590 O O . LEU A 1 79 ? 5.261 -11.923 -4.139 1.00 88.00 79 LEU A O 1
ATOM 594 N N . THR A 1 80 ? 4.669 -11.943 -1.987 1.00 92.50 80 THR A N 1
ATOM 595 C CA . THR A 1 80 ? 4.026 -13.268 -2.020 1.00 92.50 80 THR A CA 1
ATOM 596 C C . THR A 1 80 ? 2.563 -13.188 -2.454 1.00 92.50 80 THR A C 1
ATOM 598 O O . THR A 1 80 ? 1.926 -14.209 -2.712 1.00 92.50 80 THR A O 1
ATOM 601 N N . ALA A 1 81 ? 2.022 -11.974 -2.559 1.00 91.88 81 ALA A N 1
ATOM 602 C CA . ALA A 1 81 ? 0.708 -11.690 -3.106 1.00 91.88 81 ALA A CA 1
ATOM 603 C C . ALA A 1 81 ? 0.711 -10.385 -3.922 1.00 91.88 81 ALA A C 1
ATOM 605 O O . ALA A 1 81 ? 1.484 -9.473 -3.626 1.00 91.88 81 ALA A O 1
ATOM 606 N N . PRO A 1 82 ? -0.188 -10.250 -4.914 1.00 90.31 82 PRO A N 1
ATOM 607 C CA . PRO A 1 82 ? -0.289 -9.033 -5.713 1.00 90.31 82 PRO A CA 1
ATOM 608 C C . PRO A 1 82 ? -0.839 -7.846 -4.895 1.00 90.31 82 PRO A C 1
ATOM 610 O O . PRO A 1 82 ? -1.655 -8.061 -3.992 1.00 90.31 82 PRO A O 1
ATOM 613 N N . PRO A 1 83 ? -0.519 -6.584 -5.260 1.00 90.00 83 PRO A N 1
ATOM 614 C CA . PRO A 1 83 ? -1.010 -5.384 -4.567 1.00 90.00 83 PRO A CA 1
ATOM 615 C C . PRO A 1 83 ? -2.535 -5.290 -4.457 1.00 90.00 83 PRO A C 1
ATOM 617 O O . PRO A 1 83 ? -3.059 -4.801 -3.456 1.00 90.00 83 PRO A O 1
ATOM 620 N N . ALA A 1 84 ? -3.261 -5.833 -5.442 1.00 92.50 84 ALA A N 1
ATOM 621 C CA . ALA A 1 84 ? -4.722 -5.906 -5.436 1.00 92.50 84 ALA A CA 1
ATOM 622 C C . ALA A 1 84 ? -5.287 -6.636 -4.203 1.00 92.50 84 ALA A C 1
ATOM 624 O O . ALA A 1 84 ? -6.431 -6.407 -3.817 1.00 92.50 84 ALA A O 1
ATOM 625 N N . ARG A 1 85 ? -4.485 -7.467 -3.521 1.00 95.00 85 ARG A N 1
ATOM 626 C CA . ARG A 1 85 ? -4.879 -8.128 -2.273 1.00 95.00 85 ARG A CA 1
ATOM 627 C C . ARG A 1 85 ? -5.157 -7.146 -1.130 1.00 95.00 85 ARG A C 1
ATOM 629 O O . ARG A 1 85 ? -5.896 -7.493 -0.211 1.00 95.00 85 ARG A O 1
ATOM 636 N N . LEU A 1 86 ? -4.648 -5.914 -1.204 1.00 94.75 86 LEU A N 1
ATOM 637 C CA . LEU A 1 86 ? -5.017 -4.844 -0.275 1.00 94.75 86 LEU A CA 1
ATOM 638 C C . LEU A 1 86 ? -6.459 -4.371 -0.456 1.00 94.75 86 LEU A C 1
ATOM 640 O O . LEU A 1 86 ? -6.986 -3.768 0.465 1.00 94.75 86 LEU A O 1
ATOM 644 N N . LEU A 1 87 ? -7.113 -4.642 -1.588 1.00 95.69 87 LEU A N 1
ATOM 645 C CA . LEU A 1 87 ? -8.524 -4.303 -1.819 1.00 95.69 87 LEU A CA 1
ATOM 646 C C . LEU A 1 87 ? -9.484 -5.357 -1.252 1.00 95.69 87 LEU A C 1
ATOM 648 O O . LEU A 1 87 ? -10.700 -5.202 -1.336 1.00 95.69 87 LEU A O 1
ATOM 652 N N . HIS A 1 88 ? -8.958 -6.434 -0.663 1.00 95.19 88 HIS A N 1
ATOM 653 C CA . HIS A 1 88 ? -9.778 -7.461 -0.038 1.00 95.19 88 HIS A CA 1
ATOM 654 C C . HIS A 1 88 ? -10.674 -6.840 1.057 1.00 95.19 88 HIS A C 1
ATOM 656 O O . HIS A 1 88 ? -10.179 -6.022 1.838 1.00 95.19 88 HIS A O 1
ATOM 662 N N . PRO A 1 89 ? -11.952 -7.244 1.207 1.00 93.69 89 PRO A N 1
ATOM 663 C CA . PRO A 1 89 ? -12.890 -6.609 2.143 1.00 93.69 89 PRO A CA 1
ATOM 664 C C . PRO A 1 89 ? -12.395 -6.546 3.595 1.00 93.69 89 PRO A C 1
ATOM 666 O O . PRO A 1 89 ? -12.629 -5.562 4.291 1.00 93.69 89 PRO A O 1
ATOM 669 N N . ARG A 1 90 ? -11.634 -7.561 4.034 1.00 90.81 90 ARG A N 1
ATOM 670 C CA . ARG A 1 90 ? -10.987 -7.597 5.366 1.00 90.81 90 ARG A CA 1
ATOM 671 C C . ARG A 1 90 ? -9.930 -6.504 5.595 1.00 90.81 90 ARG A C 1
ATOM 673 O O . ARG A 1 90 ? -9.521 -6.312 6.730 1.00 90.81 90 ARG A O 1
ATOM 680 N N . VAL A 1 91 ? -9.477 -5.827 4.543 1.00 94.81 91 VAL A N 1
ATOM 681 C CA . VAL A 1 91 ? -8.530 -4.701 4.588 1.00 94.81 91 VAL A CA 1
ATOM 682 C C . VAL A 1 91 ? -9.249 -3.402 4.228 1.00 94.81 91 VAL A C 1
ATOM 684 O O . VAL A 1 91 ? -9.140 -2.415 4.953 1.00 94.81 91 VAL A O 1
ATOM 687 N N . ALA A 1 92 ? -10.034 -3.419 3.147 1.00 94.88 92 ALA A N 1
ATOM 688 C CA . ALA A 1 92 ? -10.699 -2.237 2.617 1.00 94.88 92 ALA A CA 1
ATOM 689 C C . ALA A 1 92 ? -11.766 -1.676 3.565 1.00 94.88 92 ALA A C 1
ATOM 691 O O . ALA A 1 92 ? -11.783 -0.470 3.804 1.00 94.88 92 ALA A O 1
ATOM 692 N N . LEU A 1 93 ? -12.621 -2.527 4.150 1.00 94.06 93 LEU A N 1
ATOM 693 C CA . LEU A 1 93 ? -13.682 -2.052 5.043 1.00 94.06 93 LEU A CA 1
ATOM 694 C C . LEU A 1 93 ? -13.102 -1.380 6.300 1.00 94.06 93 LEU A C 1
ATOM 696 O O . LEU A 1 93 ? -13.483 -0.241 6.576 1.00 94.06 93 LEU A O 1
ATOM 700 N N . PRO A 1 94 ? -12.138 -1.981 7.029 1.00 92.31 94 PRO A N 1
ATOM 701 C CA . PRO A 1 94 ? -11.512 -1.285 8.147 1.00 92.31 94 PRO A CA 1
ATOM 702 C C . PRO A 1 94 ? -10.761 -0.016 7.718 1.00 92.31 94 PRO A C 1
ATOM 704 O O . PRO A 1 94 ? -10.842 0.988 8.414 1.00 92.31 94 PRO A O 1
ATOM 707 N N . ALA A 1 95 ? -10.072 -0.009 6.572 1.00 93.56 95 ALA A N 1
ATOM 708 C CA . ALA A 1 95 ? -9.324 1.171 6.127 1.00 93.56 95 ALA A CA 1
ATOM 709 C C . ALA A 1 95 ? -10.245 2.362 5.800 1.00 93.56 95 ALA A C 1
ATOM 711 O O . ALA A 1 95 ? -9.902 3.518 6.069 1.00 93.56 95 ALA A O 1
ATOM 712 N N . LEU A 1 96 ? -11.419 2.087 5.228 1.00 93.25 96 LEU A N 1
ATOM 713 C CA . LEU A 1 96 ? -12.382 3.113 4.834 1.00 93.25 96 LEU A CA 1
ATOM 714 C C . LEU A 1 96 ? -13.249 3.588 6.003 1.00 93.25 96 LEU A C 1
ATOM 716 O O . LEU A 1 96 ? -13.476 4.791 6.133 1.00 93.25 96 LEU A O 1
ATOM 720 N N . PHE A 1 97 ? -13.703 2.672 6.860 1.00 93.00 97 PHE A N 1
ATOM 721 C CA . PHE A 1 97 ? -14.757 2.959 7.840 1.00 93.00 97 PHE A CA 1
ATOM 722 C C . PHE A 1 97 ? -14.289 2.985 9.295 1.00 93.00 97 PHE A C 1
ATOM 724 O O . PHE A 1 97 ? -15.025 3.457 10.158 1.00 93.00 97 PHE A O 1
ATOM 731 N N . ARG A 1 98 ? -13.080 2.505 9.602 1.00 86.94 98 ARG A N 1
ATOM 732 C CA . ARG A 1 98 ? -12.575 2.456 10.977 1.00 86.94 98 ARG A CA 1
ATOM 733 C C . ARG A 1 98 ? -11.594 3.592 11.249 1.00 86.94 98 ARG A C 1
ATOM 735 O O . ARG A 1 98 ? -10.721 3.892 10.434 1.00 86.94 98 ARG A O 1
ATOM 742 N N . ALA A 1 99 ? -11.700 4.189 12.433 1.00 82.75 99 ALA A N 1
ATOM 743 C CA . ALA A 1 99 ? -10.645 5.047 12.958 1.00 82.75 99 ALA A CA 1
ATOM 744 C C . ALA A 1 99 ? -9.408 4.191 13.308 1.00 82.75 99 ALA A C 1
ATOM 746 O O . ALA A 1 99 ? -9.566 3.137 13.940 1.00 82.75 99 ALA A O 1
ATOM 747 N N . PRO A 1 100 ? -8.187 4.605 12.916 1.00 81.50 100 PRO A N 1
ATOM 748 C CA . PRO A 1 100 ? -6.962 3.951 13.361 1.00 81.50 100 PRO A CA 1
ATOM 749 C C . PRO A 1 100 ? -6.911 3.891 14.886 1.00 81.50 100 PRO A C 1
ATOM 751 O O . PRO A 1 100 ? -7.206 4.877 15.562 1.00 81.50 100 PRO A O 1
ATOM 754 N N . ARG A 1 101 ? -6.542 2.733 15.436 1.00 78.31 101 ARG A N 1
ATOM 755 C CA . ARG A 1 101 ? -6.258 2.635 16.870 1.00 78.31 101 ARG A CA 1
ATOM 756 C C . ARG A 1 101 ? -4.960 3.383 17.153 1.00 78.31 101 ARG A C 1
ATOM 758 O O . ARG A 1 101 ? -4.003 3.243 16.391 1.00 78.31 101 ARG A O 1
ATOM 765 N N . ALA A 1 102 ? -4.933 4.148 18.242 1.00 74.31 102 ALA A N 1
ATOM 766 C CA . ALA A 1 102 ? -3.705 4.773 18.709 1.00 74.31 102 ALA A CA 1
ATOM 767 C C . ALA A 1 102 ? -2.644 3.683 18.909 1.00 74.31 102 ALA A C 1
ATOM 769 O O . ALA A 1 102 ? -2.878 2.695 19.606 1.00 74.31 102 ALA A O 1
ATOM 770 N N . THR A 1 103 ? -1.509 3.842 18.234 1.00 71.31 103 THR A N 1
ATOM 771 C CA . THR A 1 103 ? -0.336 3.011 18.494 1.00 71.31 103 THR A CA 1
ATOM 772 C C . THR A 1 103 ? 0.398 3.655 19.667 1.00 71.31 103 THR A C 1
ATOM 774 O O . THR A 1 103 ? 0.591 4.873 19.624 1.00 71.31 103 THR A O 1
ATOM 777 N N . PRO A 1 104 ? 0.761 2.899 20.718 1.00 77.44 104 PRO A N 1
ATOM 778 C CA . PRO A 1 104 ? 1.579 3.431 21.801 1.00 77.44 104 PRO A CA 1
ATOM 779 C C . PRO A 1 104 ? 2.843 4.090 21.240 1.00 77.44 104 PRO A C 1
ATOM 781 O O . PRO A 1 104 ? 3.478 3.533 20.344 1.00 77.44 104 PRO A O 1
ATOM 784 N N . GLY A 1 105 ? 3.181 5.285 21.734 1.00 80.19 105 GLY A N 1
ATOM 785 C CA . GLY A 1 105 ? 4.388 6.005 21.304 1.00 80.19 105 GLY A CA 1
ATOM 786 C C . GLY A 1 105 ? 5.679 5.314 21.742 1.00 80.19 105 GLY A C 1
ATOM 787 O O . GLY A 1 105 ? 6.725 5.505 21.131 1.00 80.19 105 GLY A O 1
ATOM 788 N N . GLU A 1 106 ? 5.578 4.466 22.761 1.00 81.69 106 GLU A N 1
ATOM 789 C CA . GLU A 1 106 ? 6.678 3.715 23.340 1.00 81.69 106 GLU A CA 1
ATOM 790 C C . GLU A 1 106 ? 6.281 2.234 23.423 1.00 81.69 106 GLU A C 1
ATOM 792 O O . GLU A 1 106 ? 5.095 1.923 23.605 1.00 81.69 106 GLU A O 1
ATOM 797 N N . PRO A 1 107 ? 7.237 1.298 23.272 1.00 79.69 107 PRO A N 1
ATOM 798 C CA . PRO A 1 107 ? 6.980 -0.108 23.538 1.00 79.69 107 PRO A CA 1
ATOM 799 C C . PRO A 1 107 ? 6.442 -0.260 24.965 1.00 79.69 107 PRO A C 1
ATOM 801 O O . PRO A 1 107 ? 6.946 0.417 25.861 1.00 79.69 107 PRO A O 1
ATOM 804 N N . PRO A 1 108 ? 5.456 -1.139 25.212 1.00 77.50 108 PRO A N 1
ATOM 805 C CA . PRO A 1 108 ? 5.044 -1.423 26.576 1.00 77.50 108 PRO A CA 1
ATOM 806 C C . PRO A 1 108 ? 6.253 -1.984 27.329 1.00 77.50 108 PRO A C 1
ATOM 808 O O . PRO A 1 108 ? 6.681 -3.112 27.082 1.00 77.50 108 PRO A O 1
ATOM 811 N N . LEU A 1 109 ? 6.823 -1.170 28.217 1.00 82.19 109 LEU A N 1
ATOM 812 C CA . LEU A 1 109 ? 7.817 -1.612 29.179 1.00 82.19 109 LEU A CA 1
ATOM 813 C C . LEU A 1 109 ? 7.060 -2.442 30.207 1.00 82.19 109 LEU A C 1
ATOM 815 O O . LEU A 1 109 ? 6.494 -1.920 31.164 1.00 82.19 109 LEU A O 1
ATOM 819 N N . VAL A 1 110 ? 6.966 -3.740 29.941 1.00 74.12 110 VAL A N 1
ATOM 820 C CA . VAL A 1 110 ? 6.600 -4.702 30.972 1.00 74.12 110 VAL A CA 1
ATOM 821 C C . VAL A 1 110 ? 7.804 -4.753 31.910 1.00 74.12 110 VAL A C 1
ATOM 823 O O . VAL A 1 110 ? 8.809 -5.383 31.584 1.00 74.12 110 VAL A O 1
ATOM 826 N N . VAL A 1 111 ? 7.732 -3.990 32.999 1.00 56.09 111 VAL A N 1
ATOM 827 C CA . VAL A 1 111 ? 8.546 -4.219 34.199 1.00 56.09 111 VAL A CA 1
ATOM 828 C C . VAL A 1 111 ? 7.820 -5.248 35.050 1.00 56.09 111 VAL A C 1
ATOM 830 O O . VAL A 1 111 ? 6.583 -5.104 35.191 1.00 56.09 111 VAL A O 1
#

Secondary structure (DSSP, 8-state):
---TTTHHHHHHHHHHHHHHHHHHHHHHHHHHTTSTT---SSPPP-HHHHHHHHHHHHHHHHGGG-HHHHHHHHHHHTTSS-GGGGGSHHHHHHHHHSPPPPPPSS-----

Foldseek 3Di:
DDPPPCPVVVVVVVVVVCVVCVQVCCVVVLVCVVDPPDDDPDDDDDPVSVVVVLLVVLLVLQLVPQVQSVVQVVCCVVVVDPPCSCVPCSRRVCSPPNDRDDDPPDDPPPD

Sequence (111 aa):
RRFGRGGRRTRDVQRVLAGVTETAWAISAGADRAIPGVESTGPGPNALDRLTGRYLRRVAAIVPGDPGAGRHYRSVLSLTAPPARLLHPRVALPALFRAPRATPGEPPLVV

Radius of gyration: 19.35 Å; Cα contacts (8 Å, |Δi|>4): 55; chains: 1; bounding box: 43×30×67 Å

Mean predicted aligned error: 8.35 Å